Protein AF-A0A951Z769-F1 (afdb_monomer)

Nearest PDB structures (foldseek):
  6crg-assembly1_A  TM=4.567E-01  e=1.249E+00  Homo sapiens

Sequence (105 aa):
MLALLIAGIALAQTPPATTRPGGLLAYVNQSDDTYEARIGEPYDGCTQIQMTSHTWRGIPWKHRIVVVQPEKPLVPESDLGYLHITGGDPNAADLALARRIANLS

Foldseek 3Di:
DDDDDPPDDPPPPDPPPPPDVCPVVCVQPDDAPQWDKDFDDADPNFIWIWTFRHQDPNRTDIDIDTDDAAPDDPDPPDPDDDDDDPPDDDDPVNVVVVRVVNNVD

Secondary structure (DSSP, 8-state):
-------------PPP----TTHHHHHHTS--TT-EEEE-S-BTTBEEEEEEEEEETTEEEEEEEEE---SS-SSTT----------SS--HHHHHHHHHHHTT-

Solvent-accessible surface area (backbone atoms only — not comparable to full-atom values): 7094 Å² total; per-residue (Å²): 143,86,83,87,80,81,80,76,80,78,76,78,77,76,73,80,83,76,81,51,90,60,54,68,58,54,58,72,68,50,86,49,93,67,48,44,76,44,82,50,74,64,54,96,88,25,55,20,36,43,29,31,70,37,64,60,95,86,43,74,42,71,49,81,45,75,53,72,77,41,94,72,54,77,55,87,86,63,89,81,81,87,90,82,86,84,68,87,75,91,46,75,67,57,50,52,49,48,50,52,53,36,64,75,88

Structure (mmCIF, N/CA/C/O backbone):
data_AF-A0A951Z769-F1
#
_entry.id   AF-A0A951Z769-F1
#
loop_
_atom_site.group_PDB
_atom_site.id
_atom_site.type_symbol
_atom_site.label_atom_id
_atom_site.label_alt_id
_atom_site.label_comp_id
_atom_site.label_asym_id
_atom_site.label_entity_id
_atom_site.label_seq_id
_atom_site.pdbx_PDB_ins_code
_atom_site.Cartn_x
_atom_site.Cartn_y
_atom_site.Cartn_z
_atom_site.occupancy
_atom_site.B_iso_or_equiv
_atom_site.auth_seq_id
_atom_site.auth_comp_id
_atom_site.auth_asym_id
_atom_site.auth_atom_id
_atom_site.pdbx_PDB_model_num
ATOM 1 N N . MET A 1 1 ? -45.502 -14.850 48.441 1.00 40.84 1 MET A N 1
ATOM 2 C CA . MET A 1 1 ? -44.133 -14.472 48.039 1.00 40.84 1 MET A CA 1
ATOM 3 C C . MET A 1 1 ? -43.942 -14.855 46.580 1.00 40.84 1 MET A C 1
ATOM 5 O O . MET A 1 1 ? -43.759 -16.032 46.319 1.00 40.84 1 MET A O 1
ATOM 9 N N . LEU A 1 2 ? -44.062 -13.900 45.651 1.00 35.69 2 LEU A N 1
ATOM 10 C CA . LEU A 1 2 ? -43.370 -13.912 44.353 1.00 35.69 2 LEU A CA 1
ATOM 11 C C . LEU A 1 2 ? -43.559 -12.532 43.700 1.00 35.69 2 LEU A C 1
ATOM 13 O O . LEU A 1 2 ? -44.662 -12.191 43.282 1.00 35.69 2 LEU A O 1
ATOM 17 N N . ALA A 1 3 ? -42.508 -11.714 43.684 1.00 39.19 3 ALA A N 1
ATOM 18 C CA . ALA A 1 3 ? -42.475 -10.456 42.946 1.00 39.19 3 ALA A CA 1
ATOM 19 C C . ALA A 1 3 ? -41.853 -10.739 41.572 1.00 39.19 3 ALA A C 1
ATOM 21 O O . ALA A 1 3 ? -40.696 -11.153 41.497 1.00 39.19 3 ALA A O 1
ATOM 22 N N . LEU A 1 4 ? -42.622 -10.561 40.495 1.00 39.91 4 LEU A N 1
ATOM 23 C CA . LEU A 1 4 ? -42.099 -10.612 39.130 1.00 39.91 4 LEU A CA 1
ATOM 24 C C . LEU A 1 4 ? -41.362 -9.295 38.839 1.00 39.91 4 LEU A C 1
ATOM 26 O O . LEU A 1 4 ? -41.984 -8.244 38.699 1.00 39.91 4 LEU A O 1
ATOM 30 N N . LEU A 1 5 ? -40.035 -9.357 38.751 1.00 41.59 5 LEU A N 1
ATOM 31 C CA . LEU A 1 5 ? -39.194 -8.280 38.231 1.00 41.59 5 LEU A CA 1
ATOM 32 C C . LEU A 1 5 ? -39.246 -8.312 36.699 1.00 41.59 5 LEU A C 1
ATOM 34 O O . LEU A 1 5 ? -38.619 -9.159 36.066 1.00 41.59 5 LEU A O 1
ATOM 38 N N . ILE A 1 6 ? -39.996 -7.388 36.097 1.00 46.53 6 ILE A N 1
ATOM 39 C CA . ILE A 1 6 ? -39.917 -7.116 34.659 1.00 46.53 6 ILE A CA 1
ATOM 40 C C . ILE A 1 6 ? -38.719 -6.185 34.456 1.00 46.53 6 ILE A C 1
ATOM 42 O O . ILE A 1 6 ? -38.810 -4.979 34.678 1.00 46.53 6 ILE A O 1
ATOM 46 N N . ALA A 1 7 ? -37.573 -6.751 34.081 1.00 47.94 7 ALA A N 1
ATOM 47 C CA . ALA A 1 7 ? -36.421 -5.971 33.648 1.00 47.94 7 ALA A CA 1
ATOM 48 C C . ALA A 1 7 ? -36.758 -5.315 32.299 1.00 47.94 7 ALA A C 1
ATOM 50 O O . ALA A 1 7 ? -36.805 -5.978 31.263 1.00 47.94 7 ALA A O 1
ATOM 51 N N . GLY A 1 8 ? -37.054 -4.015 32.325 1.00 43.91 8 GLY A N 1
ATOM 52 C CA . GLY A 1 8 ? -37.293 -3.223 31.126 1.00 43.91 8 GLY A CA 1
ATOM 53 C C . GLY A 1 8 ? -36.036 -3.178 30.261 1.00 43.91 8 GLY A C 1
ATOM 54 O O . GLY A 1 8 ? -35.011 -2.637 30.670 1.00 43.91 8 GLY A O 1
ATOM 55 N N . ILE A 1 9 ? -36.116 -3.741 29.058 1.00 56.94 9 ILE A N 1
ATOM 56 C CA . ILE A 1 9 ? -35.101 -3.556 28.023 1.00 56.94 9 ILE A CA 1
ATOM 57 C C . ILE A 1 9 ? -35.218 -2.100 27.568 1.00 56.94 9 ILE A C 1
ATOM 59 O O . ILE A 1 9 ? -36.123 -1.743 26.814 1.00 56.94 9 ILE A O 1
ATOM 63 N N . ALA A 1 10 ? -34.327 -1.241 28.059 1.00 52.16 10 ALA A N 1
ATOM 64 C CA . ALA A 1 10 ? -34.151 0.089 27.505 1.00 52.16 10 ALA A CA 1
ATOM 65 C C . ALA A 1 10 ? -33.603 -0.070 26.081 1.00 52.16 10 ALA A C 1
ATOM 67 O O . ALA A 1 10 ? -32.416 -0.327 25.880 1.00 52.16 10 ALA A O 1
ATOM 68 N N . LEU A 1 11 ? -34.482 0.040 25.083 1.00 51.88 11 LEU A N 1
ATOM 69 C CA . LEU A 1 11 ? -34.082 0.235 23.695 1.00 51.88 11 LEU A CA 1
ATOM 70 C C . LEU A 1 11 ? -33.271 1.532 23.649 1.00 51.88 11 LEU A C 1
ATOM 72 O O . LEU A 1 11 ? -33.835 2.621 23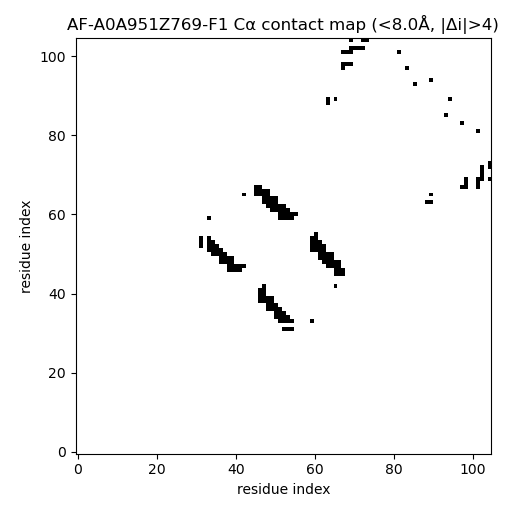.758 1.00 51.88 11 LEU A O 1
ATOM 76 N N . ALA A 1 12 ? -31.947 1.415 23.542 1.00 57.12 12 ALA A N 1
ATOM 77 C CA . ALA A 1 12 ? -31.079 2.551 23.294 1.00 57.12 12 ALA A CA 1
ATOM 78 C C . ALA A 1 12 ? -31.549 3.216 21.995 1.00 57.12 12 ALA A C 1
ATOM 80 O O . ALA A 1 12 ? -31.384 2.668 20.903 1.00 57.12 12 ALA A O 1
ATOM 81 N N . GLN A 1 13 ? -32.204 4.368 22.120 1.00 52.41 13 GLN A N 1
ATOM 82 C CA . GLN A 1 13 ? -32.615 5.164 20.975 1.00 52.41 13 GLN A CA 1
ATOM 83 C C . GLN A 1 13 ? -31.342 5.551 20.227 1.00 52.41 13 GLN A C 1
ATOM 85 O O . GLN A 1 13 ? -30.503 6.270 20.764 1.00 52.41 13 GLN A O 1
ATOM 90 N N . THR A 1 14 ? -31.164 5.026 19.013 1.00 58.84 14 THR A N 1
ATOM 91 C CA . THR A 1 14 ? -30.056 5.451 18.156 1.00 58.84 14 THR A CA 1
ATOM 92 C C . THR A 1 14 ? -30.345 6.902 17.778 1.00 58.84 14 THR A C 1
ATOM 94 O O . THR A 1 14 ? -31.388 7.148 17.164 1.00 58.84 14 THR A O 1
ATOM 97 N N . PRO A 1 15 ? -29.504 7.875 18.177 1.00 61.28 15 PRO A N 1
ATOM 98 C CA . PRO A 1 15 ? -29.741 9.255 17.799 1.00 61.28 15 PRO A CA 1
ATOM 99 C C . PRO A 1 15 ? -29.787 9.352 16.269 1.00 61.28 15 PRO 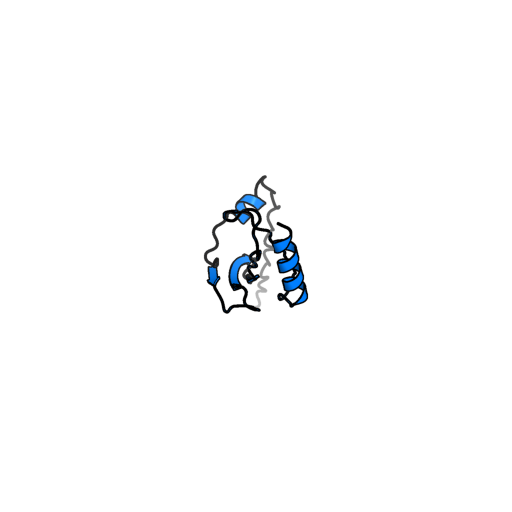A C 1
ATOM 101 O O . PRO A 1 15 ? -29.027 8.644 15.597 1.00 61.28 15 PRO A O 1
ATOM 104 N N . PRO A 1 16 ? -30.663 10.198 15.698 1.00 57.75 16 PRO A N 1
ATOM 105 C CA . PRO A 1 16 ? -30.680 10.417 14.260 1.00 57.75 16 PRO A CA 1
ATOM 106 C C . PRO A 1 16 ? -29.281 10.850 13.817 1.00 57.75 16 PRO A C 1
ATOM 108 O O . PRO A 1 16 ? -28.675 11.731 14.429 1.00 57.75 16 PRO A O 1
ATOM 111 N N . ALA A 1 17 ? -28.751 10.205 12.777 1.00 62.44 17 ALA A N 1
ATOM 112 C CA . ALA A 1 17 ? -27.450 10.542 12.222 1.00 62.44 17 ALA A CA 1
ATOM 113 C C . ALA A 1 17 ? -27.530 11.934 11.582 1.00 62.44 17 ALA A C 1
ATOM 115 O O . ALA A 1 17 ? -27.879 12.082 10.413 1.00 62.44 17 ALA A O 1
ATOM 116 N N . THR A 1 18 ? -27.237 12.977 12.353 1.00 58.53 18 THR A N 1
ATOM 117 C CA . THR A 1 18 ? -27.079 14.327 11.822 1.00 58.53 18 THR A CA 1
ATOM 118 C C . THR A 1 18 ? -25.798 14.329 10.999 1.00 58.53 18 THR A C 1
ATOM 120 O O . THR A 1 18 ? -24.699 14.425 11.547 1.00 58.53 18 THR A O 1
ATOM 123 N N . THR A 1 19 ? -25.907 14.171 9.6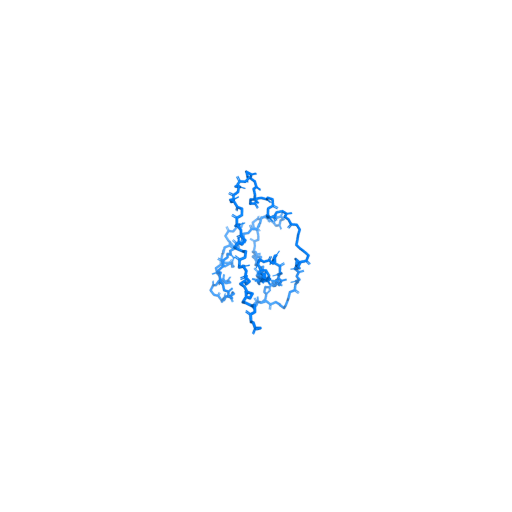79 1.00 61.75 19 THR A N 1
ATOM 124 C CA . THR A 1 19 ? -24.762 14.301 8.775 1.00 61.75 19 THR A CA 1
ATOM 125 C C . THR A 1 19 ? -24.298 15.753 8.804 1.00 61.75 19 THR A C 1
ATOM 127 O O . THR A 1 19 ? -24.766 16.599 8.046 1.00 61.75 19 THR A O 1
ATOM 130 N N . ARG A 1 20 ? -23.393 16.073 9.732 1.00 63.91 20 ARG A N 1
ATOM 131 C CA . ARG A 1 20 ? -22.701 17.357 9.741 1.00 63.91 20 ARG A CA 1
ATOM 132 C C . ARG A 1 20 ? -21.858 17.419 8.458 1.00 63.91 20 ARG A C 1
ATOM 134 O O . ARG A 1 20 ? -21.122 16.461 8.192 1.00 63.91 20 ARG A O 1
ATOM 141 N N . PRO A 1 21 ? -21.942 18.497 7.658 1.00 73.12 21 PRO A N 1
ATOM 142 C CA . PRO A 1 21 ? -21.019 18.703 6.549 1.00 73.12 21 PRO A CA 1
ATOM 143 C C . PRO A 1 21 ? -19.580 18.514 7.041 1.00 73.12 21 PRO A C 1
ATOM 145 O O . PRO A 1 21 ? -19.205 19.057 8.079 1.00 73.12 21 PRO A O 1
ATOM 148 N N . GLY A 1 22 ? -18.804 17.681 6.347 1.00 80.44 22 GLY A N 1
ATOM 149 C CA . GLY A 1 22 ? -17.431 17.353 6.741 1.00 80.44 22 GLY A CA 1
ATOM 150 C C . GLY A 1 22 ? -17.269 16.176 7.712 1.00 80.44 22 GLY A C 1
ATOM 151 O O . GLY A 1 22 ? -16.139 15.885 8.085 1.00 80.44 22 GLY A O 1
ATOM 152 N N . GLY A 1 23 ? -18.335 15.455 8.086 1.00 85.81 23 GLY A N 1
ATOM 153 C CA . GLY A 1 23 ? -18.233 14.282 8.971 1.00 85.81 23 GLY A CA 1
ATOM 154 C C . GLY A 1 23 ? -17.262 13.200 8.473 1.00 85.81 23 GLY A C 1
ATOM 155 O O . GLY A 1 23 ? -16.499 12.661 9.267 1.00 85.81 23 GLY A O 1
ATOM 156 N N . LEU A 1 24 ? -17.224 12.940 7.159 1.00 81.44 24 LEU A N 1
ATOM 157 C CA . LEU A 1 24 ? -16.260 12.006 6.560 1.00 81.44 24 LEU A CA 1
ATOM 158 C C . LEU A 1 24 ? -14.814 12.500 6.698 1.00 81.44 24 LEU A C 1
ATOM 160 O O . LEU A 1 24 ? -13.945 11.731 7.082 1.00 81.44 24 LEU A O 1
ATOM 164 N N . LEU A 1 25 ? -14.555 13.776 6.404 1.00 84.44 25 LEU A N 1
ATOM 165 C CA . LEU A 1 25 ? -13.207 14.340 6.504 1.00 84.44 25 LEU A CA 1
ATOM 166 C C . LEU A 1 25 ? -12.729 14.377 7.960 1.00 84.44 25 LEU A C 1
ATOM 168 O O . LEU A 1 25 ? -11.583 14.049 8.240 1.00 84.44 25 LEU A O 1
ATOM 172 N N . ALA A 1 26 ? -13.621 14.728 8.889 1.00 87.31 26 ALA A N 1
ATOM 173 C CA . ALA A 1 26 ? -13.338 14.685 10.319 1.00 87.31 26 ALA A CA 1
ATOM 174 C C . ALA A 1 26 ? -13.014 13.259 10.791 1.00 87.31 26 ALA A C 1
ATOM 176 O O . ALA A 1 26 ? -12.083 13.084 11.567 1.00 87.31 26 ALA A O 1
ATOM 177 N N . TYR A 1 27 ? -13.741 12.256 10.290 1.00 82.75 27 TYR A N 1
ATOM 178 C CA . TYR A 1 27 ? -13.456 10.846 10.554 1.00 82.75 27 TYR A CA 1
ATOM 179 C C . TYR A 1 27 ? -12.094 10.415 9.993 1.00 82.75 27 TYR A C 1
ATOM 181 O O . TYR A 1 27 ? -11.302 9.828 10.717 1.00 82.75 27 TYR A O 1
ATOM 189 N N . VAL A 1 28 ? -11.792 10.742 8.732 1.00 83.75 28 VAL A N 1
ATOM 190 C CA . VAL A 1 28 ? -10.509 10.395 8.088 1.00 83.75 28 VAL A CA 1
ATOM 191 C C . VAL A 1 28 ? -9.316 11.042 8.799 1.00 83.75 28 VAL A C 1
ATOM 193 O O . VAL A 1 28 ? -8.261 10.428 8.895 1.00 83.75 28 VAL A O 1
ATOM 196 N N . ASN A 1 29 ? -9.484 12.262 9.314 1.00 85.69 29 ASN A N 1
ATOM 197 C CA . ASN A 1 29 ? -8.429 12.997 10.016 1.00 85.69 29 ASN A CA 1
ATOM 198 C C . ASN A 1 29 ? -8.330 12.662 11.511 1.00 85.69 29 ASN A C 1
ATOM 200 O O . ASN A 1 29 ? -7.482 13.226 12.205 1.00 85.69 29 ASN A O 1
ATOM 204 N N . GLN A 1 30 ? -9.208 11.807 12.035 1.00 86.62 30 GLN A N 1
ATOM 205 C CA . GLN A 1 30 ? -9.138 11.394 13.427 1.00 86.62 30 GLN A CA 1
ATOM 206 C C . GLN A 1 30 ? -7.884 10.535 13.635 1.00 86.62 30 GLN A C 1
ATOM 208 O O . GLN A 1 30 ? -7.648 9.581 12.898 1.00 86.62 30 GLN A O 1
ATOM 213 N N . SER A 1 31 ? -7.083 10.861 14.651 1.00 86.56 31 SER A N 1
ATOM 214 C CA . SER A 1 31 ? -5.955 10.021 15.051 1.00 86.56 31 SER A CA 1
ATOM 215 C C . SER A 1 31 ? -6.446 8.660 15.543 1.00 86.56 31 SER A C 1
ATOM 217 O O . SER A 1 31 ? -7.423 8.586 16.292 1.00 86.56 31 SER A O 1
ATOM 219 N N . ASP A 1 32 ? -5.734 7.602 15.169 1.00 87.19 32 ASP A N 1
ATOM 220 C CA . ASP A 1 32 ? -5.996 6.242 15.623 1.00 87.19 32 ASP A CA 1
ATOM 221 C C . ASP A 1 32 ? -4.729 5.678 16.276 1.00 87.19 32 ASP A C 1
ATOM 223 O O . ASP A 1 32 ? -3.699 5.536 15.618 1.00 87.19 32 ASP A O 1
ATOM 227 N N . ASP A 1 33 ? -4.805 5.352 17.568 1.00 91.19 33 ASP A N 1
ATOM 228 C CA . ASP A 1 33 ? -3.677 4.807 18.338 1.00 91.19 33 ASP A CA 1
ATOM 229 C C . ASP A 1 33 ? -3.234 3.422 17.836 1.00 91.19 33 ASP A C 1
ATOM 231 O O . ASP A 1 33 ? -2.159 2.940 18.189 1.00 91.19 33 ASP A O 1
ATOM 235 N N . THR A 1 34 ? -4.060 2.766 17.016 1.00 91.75 34 THR A N 1
ATOM 236 C CA . THR A 1 34 ? -3.737 1.490 16.371 1.00 91.75 34 THR A CA 1
ATOM 237 C C . THR A 1 34 ? -3.028 1.658 15.033 1.00 91.75 34 THR A C 1
ATOM 239 O O . THR A 1 34 ? -2.634 0.655 14.437 1.00 91.75 34 THR A O 1
ATOM 242 N N . TYR A 1 35 ? -2.855 2.894 14.550 1.00 93.88 35 TYR A N 1
ATOM 243 C CA . TYR A 1 35 ? -2.092 3.148 13.339 1.00 93.88 35 TYR A CA 1
ATOM 244 C C . TYR A 1 35 ? -0.634 2.719 13.523 1.00 93.88 35 TYR A C 1
ATOM 246 O O . TYR A 1 35 ? 0.089 3.212 14.388 1.00 93.88 35 TYR A O 1
ATOM 254 N N . GLU A 1 36 ? -0.182 1.827 12.652 1.00 95.50 36 GLU A N 1
ATOM 255 C CA . GLU A 1 36 ? 1.212 1.407 12.571 1.00 95.50 36 GLU A CA 1
ATOM 256 C C . GLU A 1 36 ? 1.562 1.095 11.120 1.00 95.50 36 GLU A C 1
ATOM 258 O O . GLU A 1 36 ? 0.753 0.542 10.377 1.00 95.50 36 GLU A O 1
ATOM 263 N N . ALA A 1 37 ? 2.786 1.413 10.709 1.00 95.94 37 ALA A N 1
ATOM 264 C CA . ALA A 1 37 ? 3.321 1.009 9.418 1.00 95.94 37 ALA A CA 1
ATOM 265 C C . ALA A 1 37 ? 4.773 0.572 9.594 1.00 95.94 37 ALA A C 1
ATOM 267 O O . ALA A 1 37 ? 5.566 1.257 10.241 1.00 95.94 37 ALA A O 1
ATOM 268 N N . ARG A 1 38 ? 5.129 -0.574 9.017 1.00 96.81 38 ARG A N 1
ATOM 269 C CA . ARG A 1 38 ? 6.492 -1.106 9.059 1.00 96.81 38 ARG A CA 1
ATOM 270 C C . ARG A 1 38 ? 6.866 -1.757 7.742 1.00 96.81 38 ARG A C 1
ATOM 272 O O . ARG A 1 38 ? 6.030 -2.377 7.086 1.00 96.81 38 ARG A O 1
ATOM 279 N N . ILE A 1 39 ? 8.143 -1.663 7.391 1.00 96.94 39 ILE A N 1
ATOM 280 C CA . ILE A 1 39 ? 8.703 -2.455 6.298 1.00 96.94 39 ILE A CA 1
ATOM 281 C C . ILE A 1 39 ? 8.692 -3.921 6.747 1.00 96.94 39 ILE A C 1
ATOM 283 O O . ILE A 1 39 ? 9.141 -4.253 7.846 1.00 96.94 39 ILE A O 1
ATOM 287 N N . GLY A 1 40 ? 8.082 -4.777 5.935 1.00 92.50 40 GLY A N 1
ATOM 288 C CA . GLY A 1 40 ? 8.064 -6.222 6.126 1.00 92.50 40 GLY A CA 1
ATOM 289 C C . GLY A 1 40 ? 9.079 -6.919 5.227 1.00 92.50 40 GLY A C 1
ATOM 290 O O . GLY A 1 40 ? 9.862 -6.275 4.533 1.00 92.50 40 GLY A O 1
ATOM 291 N N . GLU A 1 41 ? 9.013 -8.249 5.206 1.00 92.69 41 GLU A N 1
ATOM 292 C CA . GLU A 1 41 ? 9.799 -9.050 4.266 1.00 92.69 41 GLU A CA 1
ATOM 293 C C . GLU A 1 41 ? 9.479 -8.661 2.815 1.00 92.69 41 GLU A C 1
ATOM 295 O O . GLU A 1 41 ? 8.293 -8.483 2.501 1.00 92.69 41 GLU A O 1
ATOM 300 N N . PRO A 1 42 ? 10.490 -8.538 1.935 1.00 92.62 42 PRO A N 1
ATOM 301 C CA . PRO A 1 42 ? 10.273 -8.270 0.521 1.00 92.62 42 PRO A CA 1
ATOM 302 C C . PRO A 1 42 ? 9.331 -9.291 -0.122 1.00 92.62 42 PRO A C 1
ATOM 304 O O . PRO A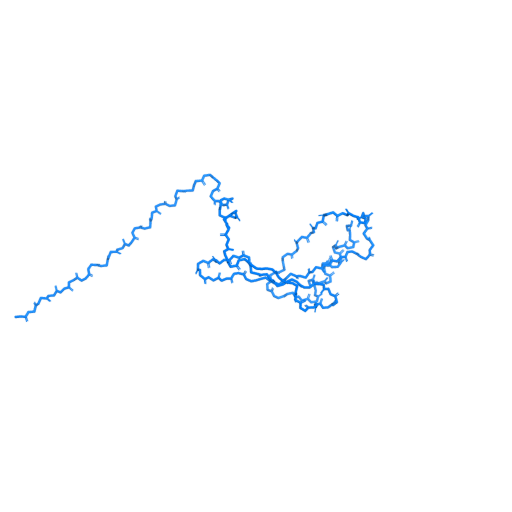 1 42 ? 9.381 -10.484 0.178 1.00 92.62 42 PRO A O 1
ATOM 307 N N . TYR A 1 43 ? 8.508 -8.827 -1.057 1.00 90.19 43 TYR A N 1
ATOM 308 C CA . TYR A 1 43 ? 7.604 -9.668 -1.837 1.00 90.19 43 TYR A CA 1
ATOM 309 C C . TYR A 1 43 ? 8.007 -9.601 -3.304 1.00 90.19 43 TYR A C 1
ATOM 311 O O . TYR A 1 43 ? 7.948 -8.531 -3.902 1.00 90.19 43 TYR A O 1
ATOM 319 N N . ASP A 1 44 ? 8.458 -10.725 -3.868 1.00 90.50 44 ASP A N 1
ATOM 320 C CA . ASP A 1 44 ? 8.938 -10.807 -5.259 1.00 90.50 44 ASP A CA 1
ATOM 321 C C . ASP A 1 44 ? 9.998 -9.731 -5.605 1.00 90.50 44 ASP A C 1
ATOM 323 O O . ASP A 1 44 ? 9.970 -9.063 -6.640 1.00 90.50 44 ASP A O 1
ATOM 327 N N . GLY A 1 45 ? 10.928 -9.505 -4.670 1.00 91.00 45 GLY A N 1
ATOM 328 C CA . GLY A 1 45 ? 11.985 -8.497 -4.806 1.00 91.00 45 GLY A CA 1
ATOM 329 C C . GLY A 1 45 ? 11.521 -7.044 -4.650 1.00 91.00 45 GLY A C 1
ATOM 330 O O . GLY A 1 45 ? 12.342 -6.138 -4.761 1.00 91.00 45 GLY A O 1
ATOM 331 N N . CYS A 1 46 ? 10.240 -6.803 -4.367 1.00 91.94 46 CYS A N 1
ATOM 332 C CA . CYS A 1 46 ? 9.696 -5.478 -4.089 1.00 91.94 46 CYS A CA 1
ATOM 333 C C . CYS A 1 46 ? 9.605 -5.211 -2.582 1.00 91.94 46 CYS A C 1
ATOM 335 O O . CYS A 1 46 ? 9.367 -6.118 -1.778 1.00 91.94 46 CYS A O 1
ATOM 337 N N . THR A 1 47 ? 9.745 -3.941 -2.196 1.00 94.44 47 THR A N 1
ATOM 338 C CA . THR A 1 47 ? 9.533 -3.507 -0.811 1.00 94.44 47 THR A CA 1
ATOM 339 C C . THR A 1 47 ? 8.084 -3.750 -0.418 1.00 94.44 47 THR A C 1
ATOM 341 O O . THR A 1 47 ? 7.161 -3.306 -1.101 1.00 94.44 47 THR A O 1
ATOM 344 N N . GLN A 1 48 ? 7.884 -4.418 0.713 1.00 94.62 48 GLN A N 1
ATOM 345 C CA . GLN A 1 48 ? 6.564 -4.646 1.278 1.00 94.62 48 GLN A CA 1
ATOM 346 C C . GLN A 1 48 ? 6.38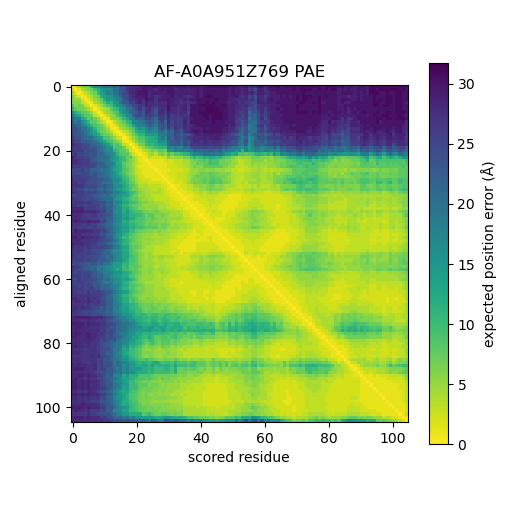4 -3.814 2.545 1.00 94.62 48 GLN A C 1
ATOM 348 O O . GLN A 1 48 ? 7.249 -3.801 3.418 1.00 94.62 48 GLN A O 1
ATOM 353 N N . ILE A 1 49 ? 5.229 -3.175 2.682 1.00 95.44 49 ILE A N 1
ATOM 354 C CA . ILE A 1 49 ? 4.812 -2.459 3.884 1.00 95.44 49 ILE A CA 1
ATOM 355 C C . ILE A 1 49 ? 3.642 -3.221 4.503 1.00 95.44 49 ILE A C 1
ATOM 357 O O . ILE A 1 49 ? 2.656 -3.540 3.836 1.00 95.44 49 ILE A O 1
ATOM 361 N N . GLN A 1 50 ? 3.767 -3.520 5.790 1.00 95.19 50 GLN A N 1
ATOM 362 C CA . GLN A 1 50 ? 2.693 -4.030 6.632 1.00 95.19 50 GLN A CA 1
ATOM 363 C C . GLN A 1 50 ? 2.130 -2.846 7.411 1.00 95.19 50 GLN A C 1
ATOM 365 O O . GLN A 1 50 ? 2.882 -2.175 8.121 1.00 95.19 50 GLN A O 1
ATOM 370 N N . MET A 1 51 ? 0.837 -2.573 7.262 1.00 95.00 51 MET A N 1
ATOM 371 C CA . MET A 1 51 ? 0.208 -1.389 7.844 1.00 95.00 51 MET A CA 1
ATOM 372 C C . MET A 1 51 ? -1.104 -1.741 8.534 1.00 95.00 51 MET A C 1
ATOM 374 O O . MET A 1 51 ? -1.938 -2.424 7.950 1.00 95.00 51 MET A O 1
ATOM 378 N N . THR A 1 52 ? -1.327 -1.215 9.732 1.00 94.88 52 THR A N 1
ATOM 379 C CA . THR A 1 52 ? -2.660 -1.090 10.326 1.00 94.88 52 THR A CA 1
ATOM 380 C C . THR A 1 52 ? -3.117 0.346 10.101 1.00 94.88 52 THR A C 1
ATOM 382 O O . THR A 1 52 ? -2.445 1.276 10.534 1.00 94.88 52 THR A O 1
ATOM 385 N N . SER A 1 53 ? -4.221 0.548 9.374 1.00 90.81 53 SER A N 1
ATOM 386 C CA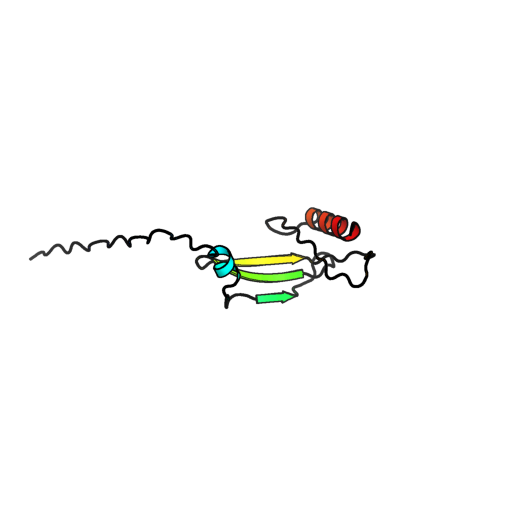 . SER A 1 53 ? -4.689 1.903 9.047 1.00 90.81 53 SER A CA 1
ATOM 387 C C . SER A 1 53 ? -5.572 2.505 10.131 1.00 90.81 53 SER A C 1
ATOM 389 O O . SER A 1 53 ? -5.419 3.671 10.462 1.00 90.81 53 SER A O 1
ATOM 391 N N . HIS A 1 54 ? -6.551 1.729 10.600 1.00 89.62 54 HIS A N 1
ATOM 392 C CA . HIS A 1 54 ? -7.560 2.174 11.555 1.00 89.62 54 HIS A CA 1
ATOM 393 C C . HIS A 1 54 ? -8.280 0.975 12.174 1.00 89.62 54 HIS A C 1
ATOM 395 O O . HIS A 1 54 ? -8.292 -0.115 11.595 1.00 89.62 54 HIS A O 1
ATOM 401 N N . THR A 1 55 ? -8.942 1.183 13.307 1.00 89.56 55 THR A N 1
ATOM 402 C CA . THR A 1 55 ? -9.829 0.204 13.931 1.00 89.56 55 THR A CA 1
ATOM 403 C C . THR A 1 55 ? -11.285 0.592 13.709 1.00 89.56 55 THR A C 1
ATOM 405 O O . THR A 1 55 ? -11.812 1.527 14.308 1.00 89.56 55 THR A O 1
ATOM 408 N N . TRP A 1 56 ? -11.987 -0.169 12.869 1.00 85.00 56 TRP A N 1
ATOM 409 C CA . TRP A 1 56 ? -13.406 0.049 12.607 1.00 85.00 56 TRP A CA 1
ATOM 410 C C . TRP A 1 56 ? -14.261 -0.938 13.394 1.00 85.00 56 TRP A C 1
ATOM 412 O O . TRP A 1 56 ? -14.155 -2.151 13.217 1.00 85.00 56 TRP A O 1
ATOM 422 N N . ARG A 1 57 ? -15.132 -0.420 14.271 1.00 88.88 57 ARG A N 1
ATOM 423 C CA . ARG A 1 57 ? -16.030 -1.228 15.124 1.00 88.88 57 ARG A CA 1
ATOM 424 C C . ARG A 1 57 ? -15.291 -2.333 15.903 1.00 88.88 57 ARG A C 1
ATOM 426 O O . ARG A 1 57 ? -15.805 -3.438 16.051 1.00 88.88 57 ARG A O 1
ATOM 433 N N . GLY A 1 58 ? -14.087 -2.028 16.391 1.00 88.19 58 GLY A N 1
ATOM 434 C CA . GLY A 1 58 ? -13.238 -2.968 17.134 1.00 88.19 58 GLY A CA 1
ATOM 435 C C . GLY A 1 58 ? -12.438 -3.944 16.264 1.00 88.19 58 GLY A C 1
ATOM 436 O O . GLY A 1 58 ? -11.744 -4.798 16.805 1.00 88.19 58 GLY A O 1
ATOM 437 N N . ILE A 1 59 ? -12.511 -3.827 14.936 1.00 89.19 59 ILE A N 1
ATOM 438 C CA . ILE A 1 59 ? -11.751 -4.656 13.998 1.00 89.19 59 ILE A CA 1
ATOM 439 C C . ILE A 1 59 ? -10.607 -3.812 13.421 1.00 89.19 59 ILE A C 1
ATOM 441 O O . ILE A 1 59 ? -10.891 -2.822 12.743 1.00 89.19 59 ILE A O 1
ATOM 445 N N . PRO A 1 60 ? -9.333 -4.173 13.651 1.00 91.75 60 PRO A N 1
ATOM 446 C CA . PRO A 1 60 ? -8.202 -3.477 13.048 1.00 91.75 60 PRO A CA 1
ATOM 447 C C . PRO A 1 60 ? -8.116 -3.795 11.553 1.00 91.75 60 PRO A C 1
ATOM 449 O O . PRO A 1 60 ? -8.119 -4.959 11.146 1.00 91.75 60 PRO A O 1
ATOM 452 N N . TRP A 1 61 ? -8.022 -2.758 10.729 1.00 91.00 61 TRP A N 1
ATOM 453 C CA . TRP A 1 61 ? -7.885 -2.874 9.282 1.00 91.00 61 TRP A CA 1
ATOM 454 C C . TRP A 1 61 ? -6.412 -2.919 8.921 1.00 91.00 61 TRP A C 1
ATOM 456 O O . TRP A 1 61 ? -5.697 -1.920 9.028 1.00 91.00 61 TRP A O 1
ATOM 466 N N . LYS A 1 62 ? -5.974 -4.106 8.509 1.00 92.62 62 LYS A N 1
ATOM 467 C CA . LYS A 1 62 ? -4.590 -4.396 8.150 1.00 92.62 62 LYS A CA 1
ATOM 468 C C . LYS A 1 62 ? -4.445 -4.482 6.640 1.00 92.62 62 LYS A C 1
ATOM 470 O O . LYS A 1 62 ? -5.281 -5.077 5.967 1.00 92.62 62 LYS A O 1
ATOM 475 N N . HIS A 1 63 ? -3.350 -3.932 6.140 1.00 91.94 63 HIS A N 1
ATOM 476 C CA . HIS A 1 63 ? -3.010 -3.850 4.729 1.00 91.94 63 HIS A CA 1
ATOM 477 C C . HIS A 1 63 ? -1.619 -4.414 4.498 1.00 91.94 63 HIS A C 1
ATOM 479 O O . HIS A 1 63 ? -0.708 -4.237 5.312 1.00 91.94 63 HIS A O 1
ATOM 485 N N . ARG A 1 64 ? -1.455 -5.033 3.334 1.00 92.00 64 ARG A N 1
ATOM 486 C CA . ARG A 1 64 ? -0.157 -5.365 2.762 1.00 92.00 64 ARG A CA 1
ATOM 487 C C . ARG A 1 64 ? 0.003 -4.544 1.496 1.00 92.00 64 ARG A C 1
ATOM 489 O O . ARG A 1 64 ? -0.772 -4.704 0.560 1.00 92.00 64 ARG A O 1
ATOM 496 N N . ILE A 1 65 ? 0.989 -3.661 1.486 1.00 93.31 65 ILE A N 1
ATOM 497 C CA . ILE A 1 65 ? 1.266 -2.771 0.361 1.00 93.31 65 ILE A CA 1
ATOM 498 C C . ILE A 1 65 ? 2.583 -3.220 -0.254 1.00 93.31 65 ILE A C 1
ATOM 500 O O . ILE A 1 65 ? 3.573 -3.373 0.458 1.00 93.31 65 ILE A O 1
ATOM 504 N N . VAL A 1 66 ? 2.602 -3.436 -1.565 1.00 93.94 66 VAL A N 1
ATOM 505 C CA . VAL A 1 66 ? 3.831 -3.718 -2.311 1.00 93.94 66 VAL A CA 1
ATOM 506 C C . VAL A 1 66 ? 4.191 -2.469 -3.102 1.00 93.94 66 VAL A C 1
ATOM 508 O O . VAL A 1 66 ? 3.368 -1.950 -3.852 1.00 93.94 66 VAL A O 1
ATOM 511 N N . VAL A 1 67 ? 5.409 -1.971 -2.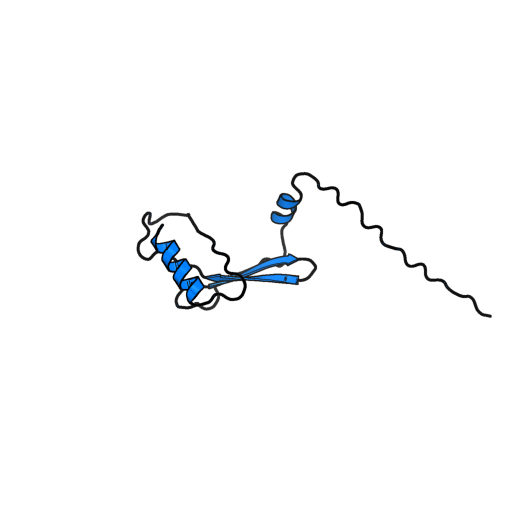907 1.00 93.50 67 VAL A N 1
ATOM 512 C CA . VAL A 1 67 ? 5.912 -0.771 -3.575 1.00 93.50 67 VAL A CA 1
ATOM 513 C C . VAL A 1 67 ? 6.699 -1.190 -4.805 1.00 93.50 67 VAL A C 1
ATOM 515 O O . VAL A 1 67 ? 7.688 -1.918 -4.705 1.00 93.50 67 VAL A O 1
ATOM 518 N N . VAL A 1 68 ? 6.265 -0.702 -5.962 1.00 93.12 68 VAL A N 1
ATOM 519 C CA . VAL A 1 68 ? 6.926 -0.933 -7.245 1.00 93.12 68 VAL A CA 1
ATOM 520 C C . VAL A 1 68 ? 7.471 0.391 -7.749 1.00 93.12 68 VAL A C 1
ATOM 522 O O . VAL A 1 68 ? 6.729 1.364 -7.860 1.00 93.12 68 VAL A O 1
ATOM 525 N N . GLN A 1 69 ? 8.765 0.418 -8.045 1.00 90.62 69 GLN A N 1
ATOM 526 C CA . GLN A 1 69 ? 9.422 1.563 -8.665 1.00 90.62 69 GLN A CA 1
ATOM 527 C C . GLN A 1 69 ? 9.585 1.312 -10.169 1.00 90.62 69 GLN A C 1
ATOM 529 O O . GLN A 1 69 ? 9.825 0.165 -10.562 1.00 90.62 69 GLN A O 1
ATOM 534 N N . PRO A 1 70 ? 9.455 2.351 -11.013 1.00 90.00 70 PRO A N 1
ATOM 535 C CA . PRO A 1 70 ? 9.792 2.239 -12.426 1.00 90.00 70 PRO A CA 1
ATOM 536 C C . PRO A 1 70 ? 11.276 1.911 -12.596 1.00 90.00 70 PRO A C 1
ATOM 538 O O . PRO A 1 70 ? 12.127 2.445 -11.888 1.00 90.00 70 PRO A O 1
ATOM 541 N N . GLU A 1 71 ? 11.605 1.076 -13.580 1.00 89.19 71 GLU A N 1
ATOM 542 C CA . GLU A 1 71 ? 13.008 0.758 -13.892 1.00 89.19 71 GLU A CA 1
ATOM 543 C C . GLU A 1 71 ? 13.741 1.963 -14.494 1.00 89.19 71 GLU A C 1
ATOM 545 O O . GLU A 1 71 ? 14.952 2.123 -14.333 1.00 89.19 71 GLU A O 1
ATOM 550 N N . LYS A 1 72 ? 12.999 2.802 -15.222 1.00 87.75 72 LYS A N 1
ATOM 551 C CA . LYS A 1 72 ? 13.491 4.006 -15.893 1.00 87.75 72 LYS A CA 1
ATOM 552 C C . LYS A 1 72 ? 12.494 5.143 -15.671 1.00 87.75 72 LYS A C 1
ATOM 554 O O . LYS A 1 72 ? 11.675 5.385 -16.556 1.00 87.75 72 LYS A O 1
ATOM 559 N N . PRO A 1 73 ? 12.523 5.806 -14.503 1.00 85.94 73 PRO A N 1
ATOM 560 C CA . PRO A 1 73 ? 11.634 6.932 -14.242 1.00 85.94 73 PRO A CA 1
ATOM 561 C C . PRO A 1 73 ? 11.834 8.023 -15.301 1.00 85.94 73 PRO A C 1
ATOM 563 O O . PRO A 1 73 ? 12.970 8.419 -15.570 1.00 85.94 73 PRO A O 1
ATOM 566 N N . LEU A 1 74 ? 10.740 8.531 -15.882 1.00 84.12 74 LEU A N 1
ATOM 567 C CA . LEU A 1 74 ? 10.798 9.673 -16.806 1.00 84.12 74 LEU A CA 1
ATOM 568 C C . LEU A 1 74 ? 11.298 10.942 -16.102 1.00 84.12 74 LEU A C 1
ATOM 570 O O . LEU A 1 74 ? 12.006 11.753 -16.698 1.00 84.12 74 LEU A O 1
ATOM 574 N N . VAL A 1 75 ? 10.950 11.089 -14.820 1.00 86.12 75 VAL A N 1
ATOM 575 C CA . VAL A 1 75 ? 11.395 12.168 -13.934 1.00 86.12 75 VAL A CA 1
ATOM 576 C C . VAL A 1 75 ? 12.011 11.527 -12.681 1.00 86.12 75 VAL A C 1
ATOM 578 O O . VAL A 1 75 ? 11.263 11.022 -11.844 1.00 86.12 75 VAL A O 1
ATOM 581 N N . PRO A 1 76 ? 13.353 11.509 -12.541 1.00 79.62 76 PRO A N 1
ATOM 582 C CA . PRO A 1 76 ? 14.047 10.765 -11.481 1.00 79.62 76 PRO A CA 1
ATOM 583 C C . PRO A 1 76 ? 13.667 11.138 -10.041 1.00 79.62 76 PRO A C 1
ATOM 585 O O . PRO A 1 76 ? 13.777 10.298 -9.156 1.00 79.62 76 PRO A O 1
ATOM 588 N N . GLU A 1 77 ? 13.209 12.369 -9.812 1.00 83.50 77 GLU A N 1
ATOM 589 C CA . GLU A 1 77 ? 12.828 12.894 -8.491 1.00 83.50 77 GLU A CA 1
ATOM 590 C C . GLU A 1 77 ? 11.330 13.235 -8.427 1.00 83.50 77 GLU A C 1
ATOM 592 O O . GLU A 1 77 ? 10.925 14.262 -7.891 1.00 83.50 77 GLU A O 1
ATOM 597 N N . SER A 1 78 ? 10.484 12.415 -9.057 1.00 82.88 78 SER A N 1
ATOM 598 C CA . SER A 1 78 ? 9.036 12.598 -8.968 1.00 82.88 78 SER A CA 1
ATOM 599 C C . SER A 1 78 ? 8.483 12.073 -7.643 1.00 82.88 78 SER A C 1
ATOM 601 O O . SER A 1 78 ? 8.685 10.910 -7.303 1.00 82.88 78 SER A O 1
ATOM 603 N N . ASP A 1 79 ? 7.685 12.898 -6.965 1.00 85.56 79 ASP A N 1
ATOM 604 C CA . ASP A 1 79 ? 6.905 12.503 -5.782 1.00 85.56 79 ASP A CA 1
ATOM 605 C C . ASP A 1 79 ? 5.525 11.912 -6.146 1.00 85.56 79 ASP A C 1
ATOM 607 O O . ASP A 1 79 ? 4.655 11.740 -5.287 1.00 85.56 79 ASP A O 1
ATOM 611 N N . LEU A 1 80 ? 5.273 11.631 -7.432 1.00 84.19 80 LEU A N 1
ATOM 612 C CA . LEU A 1 80 ? 4.001 11.078 -7.886 1.00 84.19 80 LEU A CA 1
ATOM 613 C C . LEU A 1 80 ? 3.939 9.567 -7.631 1.00 84.19 80 LEU A C 1
ATOM 615 O O . LEU A 1 80 ? 4.727 8.794 -8.168 1.00 84.19 80 LEU A O 1
ATOM 619 N N . GLY A 1 81 ? 2.937 9.142 -6.863 1.00 87.56 81 GLY A N 1
ATOM 620 C CA . GLY A 1 81 ? 2.615 7.733 -6.647 1.00 87.56 81 GLY A CA 1
ATOM 621 C C . GLY A 1 81 ? 1.260 7.358 -7.240 1.00 87.56 81 GLY A C 1
ATOM 622 O O . GLY A 1 81 ? 0.304 8.132 -7.178 1.00 87.56 81 GLY A O 1
ATOM 623 N N . TYR A 1 82 ? 1.158 6.140 -7.769 1.00 88.75 82 TYR A N 1
ATOM 624 C CA . TYR A 1 82 ? -0.115 5.522 -8.135 1.00 88.75 82 TYR A CA 1
ATOM 625 C C . TYR A 1 82 ? -0.465 4.422 -7.131 1.00 88.75 82 TYR A C 1
ATOM 627 O O . TYR A 1 82 ? 0.335 3.520 -6.887 1.00 88.75 82 TYR A O 1
ATOM 635 N N . LEU A 1 83 ? -1.675 4.479 -6.568 1.00 91.19 83 LEU A N 1
ATOM 636 C CA . LEU A 1 83 ? -2.190 3.448 -5.672 1.00 91.19 83 LEU A CA 1
ATOM 637 C C . LEU A 1 83 ? -3.174 2.546 -6.422 1.00 91.19 83 LEU A C 1
ATOM 639 O O . LEU A 1 83 ? -4.268 2.974 -6.789 1.00 91.19 83 LEU A O 1
ATOM 643 N N . HIS A 1 84 ? -2.795 1.281 -6.598 1.00 88.62 84 HIS A N 1
ATOM 644 C CA . HIS A 1 84 ? -3.672 0.234 -7.112 1.00 88.62 84 HIS A CA 1
ATOM 645 C C . HIS A 1 84 ? -4.204 -0.626 -5.962 1.00 88.62 84 HIS A C 1
ATOM 647 O O . HIS A 1 84 ? -3.418 -1.208 -5.217 1.00 88.62 84 HIS A O 1
ATOM 653 N N . ILE A 1 85 ? -5.528 -0.723 -5.821 1.00 90.56 85 ILE A N 1
ATOM 654 C CA . ILE A 1 85 ? -6.173 -1.546 -4.790 1.00 90.56 85 ILE A CA 1
ATOM 655 C C . ILE A 1 85 ? -6.757 -2.785 -5.467 1.00 90.56 85 ILE A C 1
ATOM 657 O O . ILE A 1 85 ? -7.738 -2.686 -6.200 1.00 90.56 85 ILE A O 1
ATOM 661 N N . THR A 1 86 ? -6.142 -3.939 -5.220 1.00 86.94 86 THR A N 1
ATOM 662 C CA . THR A 1 86 ? -6.463 -5.210 -5.893 1.00 86.94 86 THR A CA 1
ATOM 663 C C . THR A 1 86 ? -7.569 -5.990 -5.177 1.00 86.94 86 THR A C 1
ATOM 665 O O . THR A 1 86 ? -8.318 -6.732 -5.806 1.00 86.94 86 THR A O 1
ATOM 668 N N . GLY A 1 87 ? -7.717 -5.767 -3.864 1.00 80.94 87 GLY A N 1
ATOM 669 C CA . GLY A 1 87 ? -8.577 -6.562 -2.989 1.00 80.94 87 GLY A CA 1
ATOM 670 C C . GLY A 1 87 ? -7.953 -7.926 -2.665 1.00 80.94 87 GLY A C 1
ATOM 671 O O . GLY A 1 87 ? -7.373 -8.580 -3.522 1.00 80.94 87 GLY A O 1
ATOM 672 N N . GLY A 1 88 ? -8.072 -8.374 -1.413 1.00 80.50 88 GLY A N 1
ATOM 673 C CA . GLY A 1 88 ? -7.469 -9.639 -0.977 1.00 80.50 88 GLY A CA 1
ATOM 674 C C . GLY A 1 88 ? -5.938 -9.589 -0.883 1.00 80.50 88 GLY A C 1
ATOM 675 O O . GLY A 1 88 ? -5.360 -8.545 -0.580 1.00 80.50 88 GLY A O 1
ATOM 676 N N . ASP A 1 89 ? -5.291 -10.737 -1.088 1.00 79.50 89 ASP A N 1
ATOM 677 C CA . ASP A 1 89 ? -3.832 -10.847 -1.067 1.00 79.50 89 ASP A CA 1
ATOM 678 C C . ASP A 1 89 ? -3.238 -10.513 -2.449 1.00 79.50 89 ASP A C 1
ATOM 680 O O . ASP A 1 89 ? -3.717 -11.056 -3.449 1.00 79.50 89 ASP A O 1
ATOM 684 N N . PRO A 1 90 ? -2.169 -9.689 -2.524 1.00 78.19 90 PRO A N 1
ATOM 685 C CA . PRO A 1 90 ? -1.447 -9.458 -3.769 1.00 78.19 90 PRO A CA 1
ATOM 686 C C . PRO A 1 90 ? -0.999 -10.774 -4.400 1.00 78.19 90 PRO A C 1
ATOM 688 O O . PRO A 1 90 ? -0.451 -11.647 -3.720 1.00 78.19 90 PRO A O 1
ATOM 691 N N . ASN A 1 91 ? -1.204 -10.895 -5.707 1.00 86.81 91 ASN A N 1
ATOM 692 C CA . ASN A 1 91 ? -0.743 -12.036 -6.487 1.00 86.81 91 ASN A CA 1
ATOM 693 C C . ASN A 1 91 ? 0.168 -11.602 -7.650 1.00 86.81 91 ASN A C 1
ATOM 695 O O . ASN A 1 91 ? 0.400 -10.418 -7.899 1.00 86.81 91 ASN A O 1
ATOM 699 N N . A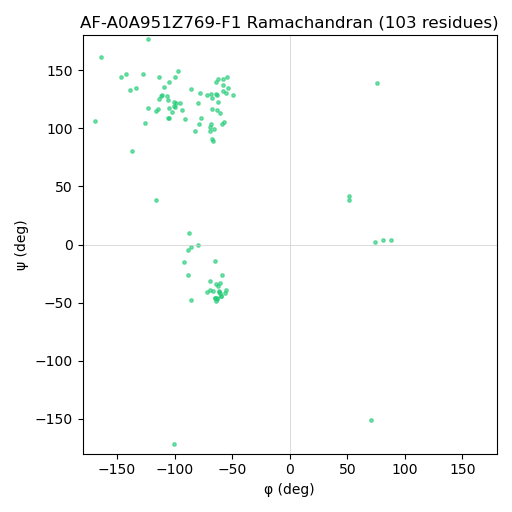LA A 1 92 ? 0.699 -12.583 -8.380 1.00 90.00 92 ALA A N 1
ATOM 700 C CA . ALA A 1 92 ? 1.625 -12.333 -9.482 1.00 90.00 92 ALA A CA 1
ATOM 701 C C . ALA A 1 92 ? 1.022 -11.470 -10.608 1.00 90.00 92 ALA A C 1
ATOM 703 O O . ALA A 1 92 ? 1.742 -10.683 -11.221 1.00 90.00 92 ALA A O 1
ATOM 704 N N . ALA A 1 93 ? -0.283 -11.586 -10.881 1.00 91.19 93 ALA A N 1
ATOM 705 C CA . ALA A 1 93 ? -0.946 -10.783 -11.907 1.00 91.19 93 ALA A CA 1
ATOM 706 C C . ALA A 1 93 ? -1.085 -9.319 -11.466 1.00 91.19 93 ALA A C 1
ATOM 708 O O . ALA A 1 93 ? -0.809 -8.417 -12.259 1.00 91.19 93 ALA A O 1
ATOM 709 N N . ASP A 1 94 ? -1.427 -9.088 -10.197 1.00 91.62 94 ASP A N 1
ATOM 710 C CA . ASP A 1 94 ? -1.483 -7.747 -9.609 1.00 91.62 94 ASP A CA 1
ATOM 711 C C . ASP A 1 94 ? -0.123 -7.051 -9.681 1.00 91.62 94 ASP A C 1
ATOM 713 O O . ASP A 1 94 ? -0.019 -5.888 -10.074 1.00 91.62 94 ASP A O 1
ATOM 717 N N . LEU A 1 95 ? 0.941 -7.783 -9.345 1.00 91.00 95 LEU A N 1
ATOM 718 C CA . LEU A 1 95 ? 2.293 -7.247 -9.371 1.00 91.00 95 LEU A CA 1
ATOM 719 C C . LEU A 1 95 ? 2.778 -6.979 -10.801 1.00 91.00 95 LEU A C 1
ATOM 721 O O . LEU A 1 95 ? 3.403 -5.949 -11.055 1.00 91.00 95 LEU A O 1
ATOM 725 N N . ALA A 1 96 ? 2.458 -7.860 -11.752 1.00 92.06 96 ALA A N 1
ATOM 726 C CA . ALA A 1 96 ? 2.748 -7.632 -13.165 1.00 92.06 96 ALA A CA 1
ATOM 727 C C . ALA A 1 96 ? 2.032 -6.378 -13.694 1.00 92.06 96 ALA A C 1
ATOM 729 O O . ALA A 1 96 ? 2.629 -5.586 -14.428 1.00 92.06 96 ALA A O 1
ATOM 730 N N . LEU A 1 97 ? 0.777 -6.158 -13.287 1.00 92.12 97 LEU A N 1
ATOM 731 C CA . LEU A 1 97 ? 0.038 -4.945 -13.621 1.00 92.12 97 LEU A CA 1
ATOM 732 C C . LEU A 1 97 ? 0.676 -3.705 -12.982 1.00 92.12 97 LEU A C 1
ATOM 734 O O . LEU A 1 97 ? 0.895 -2.721 -13.685 1.00 92.12 97 LEU A O 1
ATOM 738 N N . ALA A 1 98 ? 1.033 -3.757 -11.698 1.00 91.88 98 ALA A N 1
ATOM 739 C CA . ALA A 1 98 ? 1.691 -2.650 -11.006 1.00 91.88 98 ALA A CA 1
ATOM 740 C C . ALA A 1 98 ? 3.029 -2.269 -11.666 1.00 91.88 98 ALA A C 1
ATOM 742 O O . ALA A 1 98 ? 3.264 -1.091 -11.926 1.00 91.88 98 ALA A O 1
ATOM 743 N N . ARG A 1 99 ? 3.867 -3.252 -12.034 1.00 92.12 99 ARG A N 1
ATOM 744 C CA . ARG A 1 99 ? 5.114 -3.032 -12.799 1.00 92.12 99 ARG A CA 1
ATOM 745 C C . ARG A 1 99 ? 4.847 -2.404 -14.163 1.00 92.12 99 ARG A C 1
ATOM 747 O O . ARG A 1 99 ? 5.563 -1.494 -14.574 1.00 92.12 99 ARG A O 1
ATOM 754 N N . ARG A 1 100 ? 3.804 -2.859 -14.863 1.00 92.44 100 ARG A N 1
ATOM 755 C CA . ARG A 1 100 ? 3.408 -2.269 -16.146 1.00 92.44 100 ARG A CA 1
ATOM 756 C C . ARG A 1 100 ? 2.984 -0.813 -15.981 1.00 92.44 100 ARG A C 1
ATOM 758 O O . ARG A 1 100 ? 3.421 0.006 -16.774 1.00 92.44 100 ARG A O 1
ATOM 765 N N . ILE A 1 101 ? 2.158 -0.501 -14.98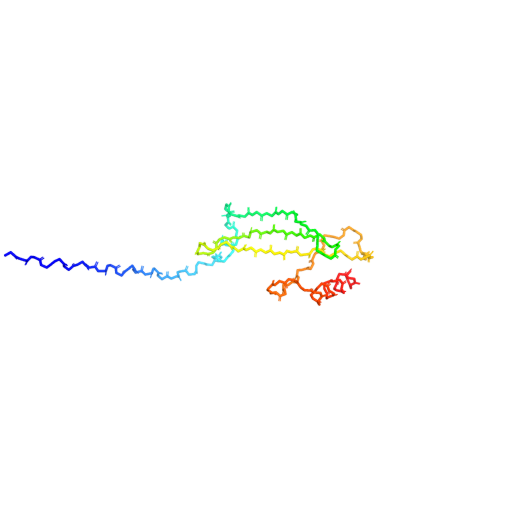2 1.00 90.69 101 ILE A N 1
ATOM 766 C CA . ILE A 1 101 ? 1.703 0.869 -14.712 1.00 90.69 101 ILE A CA 1
ATOM 767 C C . ILE A 1 101 ? 2.890 1.761 -14.351 1.00 90.69 101 ILE A C 1
ATOM 769 O O . ILE A 1 101 ? 3.027 2.822 -14.947 1.00 90.69 101 ILE A O 1
ATOM 773 N N . ALA A 1 102 ? 3.772 1.309 -13.454 1.00 89.94 102 ALA A N 1
ATOM 774 C CA . ALA A 1 102 ? 4.952 2.069 -13.048 1.00 89.94 102 ALA A CA 1
ATOM 775 C C . ALA A 1 102 ? 5.829 2.449 -14.250 1.00 89.94 102 ALA A C 1
ATOM 777 O O . ALA A 1 102 ? 6.265 3.585 -14.355 1.00 89.94 102 ALA A O 1
ATOM 778 N N . ASN A 1 103 ? 6.031 1.535 -15.201 1.00 88.00 103 ASN A N 1
ATOM 779 C CA . ASN A 1 103 ? 6.851 1.791 -16.390 1.00 88.00 103 ASN A CA 1
ATOM 780 C C . ASN A 1 103 ? 6.138 2.585 -17.508 1.00 88.00 103 ASN A C 1
ATOM 782 O O . ASN A 1 103 ? 6.741 2.819 -18.555 1.00 88.00 103 ASN A O 1
ATOM 786 N N . LEU A 1 104 ? 4.864 2.963 -17.337 1.00 81.81 104 LEU A N 1
ATOM 787 C CA . LEU A 1 104 ? 4.154 3.876 -18.248 1.00 81.81 104 LEU A CA 1
ATOM 788 C C . LEU A 1 104 ? 4.251 5.349 -17.816 1.00 81.81 104 LEU A C 1
ATOM 790 O O . LEU A 1 104 ? 3.914 6.226 -18.613 1.00 81.81 104 LEU A O 1
ATOM 794 N N . SER A 1 105 ? 4.660 5.600 -16.571 1.00 61.06 105 SER A N 1
ATOM 795 C CA . SER A 1 105 ? 4.802 6.918 -15.932 1.00 61.06 105 SER A CA 1
ATOM 796 C C . SER A 1 105 ? 6.255 7.365 -15.829 1.00 61.06 105 SER A C 1
ATOM 798 O O . SER A 1 105 ? 6.478 8.591 -15.900 1.00 61.06 105 SER A O 1
#

pLDDT: mean 81.6, std 15.89, range [35.69, 96.94]

Radius of gyration: 23.14 Å; Cα contacts (8 Å, |Δi|>4): 94; chains: 1; bounding box: 58×33×66 Å

Mean predicted aligned error: 11.07 Å